Protein AF-A0A397US27-F1 (afdb_monomer_lite)

pLDDT: mean 73.44, std 13.74, range [38.88, 86.81]

Radius of gyration: 17.34 Å; chains: 1; bounding box: 44×28×64 Å

Secondary structure (DSSP, 8-state):
---PPPHHHHHHHHHHHHHHHTT--HHHHHHHHHHHHHH--HHHHHHHHHHHHHHHHH--GGG--HHHHS-S-HHHHHHHHHHHHHHHHHHHHHHTT--TT-SS----

Foldseek 3Di:
DPPQDDLLNLLLLLQVVLCVVVVHDPVRSVVLSVVLVVVQDPVNSVVSVVLSVQVSVVVDPVPPPPVSSPPPCPPSSVVSSVSSVVVVVVVVCVVVVVDVPPPDDDDD

Organism: NCBI:txid44941

Sequence (108 aa):
MPNDLTIEDVIKLVITKICTGMNINENDSEPIIVHISYQLSSEERTHFRNLTAHLNSLGQQDDYSMKNIFLNGCDFNAGLTARIKDYIDEQSRIRNGEDPMTSGSSFP

Structure (mmCIF, N/CA/C/O backbone):
data_AF-A0A397US27-F1
#
_entry.id   AF-A0A397US27-F1
#
loop_
_atom_site.group_PDB
_atom_site.id
_atom_site.type_symbol
_atom_site.label_atom_id
_atom_site.label_alt_id
_atom_site.label_comp_id
_atom_site.label_asym_id
_atom_site.label_entity_id
_atom_site.label_seq_id
_atom_site.pdbx_PDB_ins_code
_atom_site.Cartn_x
_atom_site.Cartn_y
_atom_site.Cartn_z
_atom_site.occupancy
_atom_site.B_iso_or_equiv
_atom_site.auth_seq_id
_atom_site.auth_comp_id
_atom_site.auth_asym_id
_atom_site.auth_atom_id
_atom_site.pdbx_PDB_model_num
ATOM 1 N N . MET A 1 1 ? -1.933 -2.928 27.287 1.00 40.81 1 MET A N 1
ATOM 2 C CA . MET A 1 1 ? -2.573 -1.831 26.535 1.00 40.81 1 MET A CA 1
ATOM 3 C C . MET A 1 1 ? -2.712 -2.325 25.109 1.00 40.81 1 MET A C 1
ATOM 5 O O . MET A 1 1 ? -1.728 -2.892 24.642 1.00 40.81 1 MET A O 1
ATOM 9 N N . PRO A 1 2 ? -3.883 -2.241 24.456 1.00 51.06 2 PRO A N 1
ATOM 10 C CA . PRO A 1 2 ? -3.909 -2.455 23.016 1.00 51.06 2 PRO A CA 1
ATOM 11 C C . PRO A 1 2 ? -3.049 -1.340 22.417 1.00 51.06 2 PRO A C 1
ATOM 13 O O . PRO A 1 2 ? -3.299 -0.167 22.681 1.00 51.06 2 PRO A O 1
ATOM 16 N N . ASN A 1 3 ? -1.950 -1.699 21.756 1.00 61.25 3 ASN A N 1
ATOM 17 C CA . ASN A 1 3 ? -1.155 -0.713 21.038 1.00 61.25 3 ASN A CA 1
ATOM 18 C C . ASN A 1 3 ? -2.026 -0.222 19.884 1.00 61.25 3 ASN A C 1
ATOM 20 O O . ASN A 1 3 ? -2.370 -1.021 19.012 1.00 61.25 3 ASN A O 1
ATOM 24 N N . ASP A 1 4 ? -2.410 1.053 19.919 1.00 75.00 4 ASP A N 1
ATOM 25 C CA . ASP A 1 4 ? -3.077 1.697 18.793 1.00 75.00 4 ASP A CA 1
ATOM 26 C C . ASP A 1 4 ? -2.199 1.518 17.547 1.00 75.00 4 ASP A C 1
ATOM 28 O O . ASP A 1 4 ? -0.999 1.803 17.577 1.00 75.00 4 ASP A O 1
ATOM 32 N N . LEU A 1 5 ? -2.786 1.027 16.456 1.00 79.75 5 LEU A N 1
ATOM 33 C CA . LEU A 1 5 ? -2.115 0.939 15.166 1.00 79.75 5 LEU A CA 1
ATOM 34 C C . LEU A 1 5 ? -1.751 2.342 14.695 1.00 79.75 5 LEU A C 1
ATOM 36 O O . LEU A 1 5 ? -2.570 3.267 14.755 1.00 79.75 5 LEU A O 1
ATOM 40 N N . THR A 1 6 ? -0.539 2.490 14.175 1.00 86.56 6 THR A N 1
ATOM 41 C CA . THR A 1 6 ? -0.137 3.700 13.465 1.00 86.56 6 THR A CA 1
ATOM 42 C C . THR A 1 6 ? -0.563 3.631 11.999 1.00 86.56 6 THR A C 1
ATOM 44 O O . THR A 1 6 ? -0.859 2.568 11.456 1.00 86.56 6 THR A O 1
ATOM 47 N N . ILE A 1 7 ? -0.562 4.781 11.320 1.00 84.06 7 ILE A N 1
ATOM 48 C CA . ILE A 1 7 ? -0.826 4.850 9.873 1.00 84.06 7 ILE A CA 1
ATOM 49 C C . ILE A 1 7 ? 0.168 3.976 9.097 1.00 84.06 7 ILE A C 1
ATOM 51 O O . ILE A 1 7 ? -0.209 3.343 8.116 1.00 84.06 7 ILE A O 1
ATOM 55 N N . GLU A 1 8 ? 1.425 3.931 9.541 1.00 84.88 8 GLU A N 1
ATOM 56 C CA . GLU A 1 8 ? 2.468 3.112 8.921 1.00 84.88 8 GLU A CA 1
ATOM 57 C C . GLU A 1 8 ? 2.164 1.620 9.071 1.00 84.88 8 GLU A C 1
ATOM 59 O O . GLU A 1 8 ? 2.274 0.885 8.091 1.00 84.88 8 GLU A O 1
ATOM 64 N N . ASP A 1 9 ? 1.698 1.185 10.245 1.00 85.38 9 ASP A N 1
ATOM 65 C CA . ASP A 1 9 ? 1.298 -0.209 10.476 1.00 85.38 9 ASP A CA 1
ATOM 66 C C . ASP A 1 9 ? 0.139 -0.616 9.566 1.00 85.38 9 ASP A C 1
ATOM 68 O O . ASP A 1 9 ? 0.137 -1.709 9.001 1.00 85.38 9 ASP A O 1
ATOM 72 N N . VAL A 1 10 ? -0.833 0.280 9.371 1.00 84.00 10 VAL A N 1
ATOM 73 C CA . VAL A 1 10 ? -1.977 0.025 8.489 1.00 84.00 10 VAL A CA 1
ATOM 74 C C . VAL A 1 10 ? -1.547 -0.027 7.027 1.00 84.00 10 VAL A C 1
ATOM 76 O O . VAL A 1 10 ? -1.955 -0.943 6.317 1.00 84.00 10 VAL A O 1
ATOM 79 N N . ILE A 1 11 ? -0.695 0.896 6.570 1.00 84.94 11 ILE A N 1
ATOM 80 C CA . ILE A 1 11 ? -0.152 0.867 5.203 1.00 84.94 11 ILE A CA 1
ATOM 81 C C . ILE A 1 11 ? 0.598 -0.446 4.957 1.00 84.94 11 ILE A C 1
ATOM 83 O O . ILE A 1 11 ? 0.330 -1.123 3.962 1.00 84.94 11 ILE A O 1
ATOM 87 N N . LYS A 1 12 ? 1.483 -0.834 5.885 1.00 85.19 12 LYS A N 1
ATOM 88 C CA . LYS A 1 12 ? 2.199 -2.115 5.849 1.00 85.19 12 LYS A CA 1
ATOM 89 C C . LYS A 1 12 ? 1.225 -3.275 5.728 1.00 85.19 12 LYS A C 1
ATOM 91 O O . LYS A 1 12 ? 1.334 -4.070 4.803 1.00 85.19 12 LYS A O 1
ATOM 96 N N . LEU A 1 13 ? 0.221 -3.322 6.599 1.00 83.81 13 LEU A N 1
ATOM 97 C CA . LEU A 1 13 ? -0.764 -4.395 6.630 1.00 83.81 13 LEU A CA 1
ATOM 98 C C . LEU A 1 13 ? -1.532 -4.514 5.305 1.00 83.81 1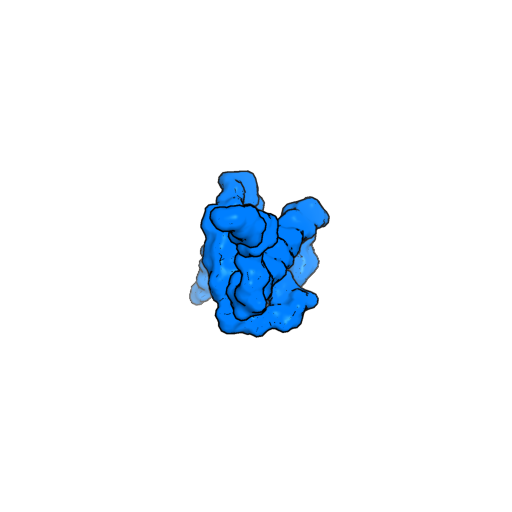3 LEU A C 1
ATOM 100 O O . LEU A 1 13 ? -1.662 -5.622 4.782 1.00 83.81 13 LEU A O 1
ATOM 104 N N . VAL A 1 14 ? -2.003 -3.403 4.727 1.00 82.38 14 VAL A N 1
ATOM 105 C CA . VAL A 1 14 ? -2.714 -3.415 3.436 1.00 82.38 14 VAL A CA 1
ATOM 106 C C . VAL A 1 14 ? -1.813 -3.928 2.314 1.00 82.38 14 VAL A C 1
ATOM 108 O O . VAL A 1 14 ? -2.211 -4.825 1.568 1.00 82.38 14 VAL A O 1
ATOM 111 N N . ILE A 1 15 ? -0.590 -3.407 2.210 1.00 84.00 15 ILE A N 1
ATOM 112 C CA . ILE A 1 15 ? 0.348 -3.797 1.152 1.00 84.00 15 ILE A CA 1
ATOM 113 C C . ILE A 1 15 ? 0.750 -5.265 1.305 1.00 84.00 15 ILE A C 1
ATOM 115 O O . ILE A 1 15 ? 0.677 -6.010 0.332 1.00 84.00 15 ILE A O 1
ATOM 119 N N . THR A 1 16 ? 1.082 -5.726 2.514 1.00 83.19 16 THR A N 1
ATOM 120 C CA . THR A 1 16 ? 1.410 -7.135 2.776 1.00 83.19 16 THR A CA 1
ATOM 121 C C . THR A 1 16 ? 0.263 -8.059 2.375 1.00 83.19 16 THR A C 1
ATOM 123 O O . THR A 1 16 ? 0.507 -9.115 1.792 1.00 83.19 16 THR A O 1
ATOM 126 N N . LYS A 1 17 ? -0.997 -7.679 2.626 1.00 79.88 17 LYS A N 1
ATOM 127 C CA . LYS A 1 17 ? -2.162 -8.474 2.206 1.00 79.88 17 LYS A CA 1
ATOM 128 C C . LYS A 1 17 ? -2.298 -8.551 0.685 1.00 79.88 17 LYS A C 1
ATOM 130 O O . LYS A 1 17 ? -2.540 -9.643 0.170 1.00 79.88 17 LYS A O 1
ATOM 135 N N . ILE A 1 18 ? -2.095 -7.441 -0.026 1.00 82.50 18 ILE A N 1
ATOM 136 C CA . ILE A 1 18 ? -2.080 -7.423 -1.498 1.00 82.50 18 ILE A CA 1
ATOM 137 C C . ILE A 1 18 ? -0.942 -8.309 -2.023 1.00 82.50 18 ILE A C 1
ATOM 139 O O . ILE A 1 18 ? -1.180 -9.189 -2.849 1.00 82.50 18 ILE A O 1
ATOM 143 N N . CYS A 1 19 ? 0.267 -8.152 -1.480 1.00 82.12 19 CYS A N 1
ATOM 144 C CA . CYS A 1 19 ? 1.444 -8.940 -1.841 1.00 82.12 19 CYS A CA 1
ATOM 145 C C . CYS A 1 19 ? 1.253 -10.442 -1.582 1.00 82.12 19 CYS A C 1
ATOM 147 O O . CYS A 1 19 ? 1.602 -11.262 -2.430 1.00 82.12 19 CYS A O 1
ATOM 149 N N . THR A 1 20 ? 0.633 -10.807 -0.456 1.00 81.19 20 THR A N 1
ATOM 150 C CA . THR A 1 20 ? 0.275 -12.201 -0.142 1.00 81.19 20 THR A CA 1
ATOM 151 C C . THR A 1 20 ? -0.694 -12.755 -1.187 1.00 81.19 20 THR A C 1
ATOM 153 O O . THR A 1 20 ? -0.509 -13.869 -1.666 1.00 81.19 20 THR A O 1
ATOM 156 N N . GLY A 1 21 ? -1.695 -11.967 -1.601 1.00 79.00 21 GLY A N 1
ATOM 157 C CA . GLY A 1 21 ? -2.605 -12.337 -2.692 1.00 79.00 21 GLY A CA 1
ATOM 158 C C . GLY A 1 21 ? -1.912 -12.506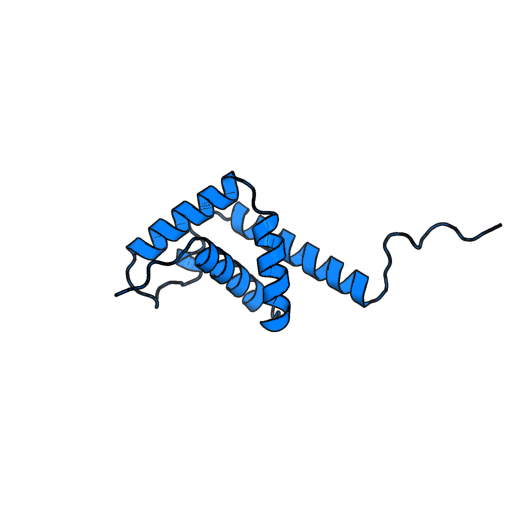 -4.051 1.00 79.00 21 GLY A C 1
ATOM 159 O O . GLY A 1 21 ? -2.421 -13.218 -4.912 1.00 79.00 21 GLY A O 1
ATOM 160 N N . MET A 1 22 ? -0.740 -11.893 -4.229 1.00 80.38 22 MET A N 1
ATOM 161 C CA . MET A 1 22 ? 0.104 -11.985 -5.424 1.00 80.38 22 MET A CA 1
ATOM 162 C C . MET A 1 22 ? 1.219 -13.045 -5.317 1.00 80.38 22 MET A C 1
ATOM 164 O O . MET A 1 22 ? 2.009 -13.169 -6.249 1.00 80.38 22 MET A O 1
ATOM 168 N N . ASN A 1 23 ? 1.289 -13.824 -4.227 1.00 81.44 23 ASN A N 1
ATOM 169 C CA . ASN A 1 23 ? 2.374 -14.779 -3.935 1.00 81.44 23 ASN A CA 1
ATOM 170 C C . ASN A 1 23 ? 3.780 -14.147 -3.890 1.00 81.44 23 ASN A C 1
ATOM 172 O O . ASN A 1 23 ? 4.768 -14.774 -4.272 1.00 81.44 23 ASN A O 1
ATOM 176 N N . ILE A 1 24 ? 3.880 -12.903 -3.426 1.00 80.06 24 ILE A N 1
ATOM 177 C CA . ILE A 1 24 ? 5.159 -12.210 -3.243 1.00 80.06 24 ILE A CA 1
ATOM 178 C C . ILE A 1 24 ? 5.716 -12.562 -1.865 1.00 80.06 24 ILE A C 1
ATOM 180 O O . ILE A 1 24 ? 4.995 -12.513 -0.867 1.00 80.06 24 ILE A O 1
ATOM 184 N N . ASN A 1 25 ? 7.006 -12.893 -1.805 1.00 77.88 25 ASN A N 1
ATOM 185 C CA . ASN A 1 25 ? 7.680 -13.190 -0.546 1.00 77.88 25 ASN A CA 1
ATOM 186 C C . ASN A 1 25 ? 7.778 -11.950 0.351 1.00 77.88 25 ASN A C 1
ATOM 188 O O . ASN A 1 25 ? 7.932 -10.824 -0.118 1.00 77.88 25 ASN A O 1
ATOM 192 N N . GLU A 1 26 ? 7.791 -12.170 1.664 1.00 67.50 26 GLU A N 1
ATOM 193 C CA . GLU A 1 26 ? 7.885 -11.102 2.666 1.00 67.50 26 GLU A CA 1
ATOM 194 C C . GLU A 1 26 ? 9.149 -10.235 2.491 1.00 67.50 26 GLU A C 1
ATOM 196 O O . GLU A 1 26 ? 9.077 -9.010 2.582 1.00 67.50 26 GLU A O 1
ATOM 201 N N . ASN A 1 27 ? 10.274 -10.844 2.098 1.00 69.12 27 ASN A N 1
ATOM 202 C CA . ASN A 1 27 ? 11.534 -10.142 1.819 1.00 69.12 27 ASN A CA 1
ATOM 203 C C . ASN A 1 27 ? 11.448 -9.165 0.633 1.00 69.12 27 ASN A C 1
ATOM 205 O O . ASN A 1 27 ? 12.130 -8.143 0.632 1.00 69.12 27 ASN A O 1
ATOM 209 N N . ASP A 1 28 ? 10.616 -9.469 -0.365 1.00 74.88 28 ASP A N 1
ATOM 210 C CA . ASP A 1 28 ? 10.366 -8.581 -1.504 1.00 74.88 28 ASP A CA 1
ATOM 211 C C . ASP A 1 28 ? 9.245 -7.573 -1.188 1.00 74.88 28 ASP A C 1
ATOM 213 O O . ASP A 1 28 ? 9.104 -6.564 -1.873 1.00 74.88 28 ASP A O 1
ATOM 217 N N . SER A 1 29 ? 8.463 -7.805 -0.127 1.00 77.38 29 SER A N 1
ATOM 218 C CA . SER A 1 29 ? 7.367 -6.922 0.276 1.00 77.38 29 SER A CA 1
ATOM 219 C C . SER A 1 29 ? 7.833 -5.660 1.009 1.00 77.38 29 SER A C 1
ATOM 221 O O . SER A 1 29 ? 7.237 -4.605 0.809 1.00 77.38 29 SER A O 1
ATOM 223 N N . GLU A 1 30 ? 8.924 -5.712 1.780 1.00 82.81 30 GLU A N 1
ATOM 224 C CA . GLU A 1 30 ? 9.474 -4.540 2.484 1.00 82.81 30 GLU A CA 1
ATOM 225 C C . GLU A 1 30 ? 9.861 -3.383 1.532 1.00 82.81 30 GLU A C 1
ATOM 227 O O . GLU A 1 30 ? 9.409 -2.255 1.752 1.00 82.81 30 GLU A O 1
ATOM 232 N N . PRO A 1 31 ? 10.623 -3.595 0.435 1.00 84.00 31 PRO A N 1
ATOM 233 C CA . PRO A 1 31 ? 10.918 -2.512 -0.506 1.00 84.00 31 PRO A CA 1
ATOM 234 C C . PRO A 1 31 ? 9.662 -1.985 -1.218 1.00 84.00 31 PRO A C 1
ATOM 236 O O . PRO A 1 31 ? 9.567 -0.779 -1.460 1.00 84.00 31 PRO A O 1
ATOM 239 N N . ILE A 1 32 ? 8.670 -2.845 -1.488 1.00 84.75 32 ILE A N 1
ATOM 240 C CA . ILE A 1 32 ? 7.372 -2.439 -2.054 1.00 84.75 32 ILE A CA 1
ATOM 241 C C . ILE A 1 32 ? 6.638 -1.516 -1.078 1.00 84.75 32 ILE A C 1
ATOM 243 O O . ILE A 1 32 ? 6.176 -0.444 -1.466 1.00 84.75 32 ILE A O 1
ATOM 247 N N . ILE A 1 33 ? 6.563 -1.904 0.198 1.00 84.50 33 ILE A N 1
ATOM 248 C CA . ILE A 1 33 ? 5.943 -1.121 1.269 1.00 84.50 33 ILE A CA 1
ATOM 249 C C . ILE A 1 33 ? 6.552 0.273 1.325 1.00 84.50 33 ILE A C 1
ATOM 251 O O . ILE A 1 33 ? 5.820 1.265 1.315 1.00 84.50 33 ILE A O 1
ATOM 255 N N . VAL A 1 34 ? 7.883 0.355 1.370 1.00 86.44 34 VAL A N 1
ATOM 256 C CA . VAL A 1 34 ? 8.598 1.631 1.444 1.00 86.44 34 VAL A CA 1
ATOM 257 C C . VAL A 1 34 ? 8.286 2.477 0.211 1.00 86.44 34 VAL A C 1
ATOM 259 O O . VAL A 1 34 ? 7.860 3.624 0.348 1.00 86.44 34 VAL A O 1
ATOM 262 N N . HIS A 1 35 ? 8.430 1.910 -0.989 1.00 86.25 35 HIS A N 1
ATOM 263 C CA . HIS A 1 35 ? 8.207 2.625 -2.244 1.00 86.25 35 HIS A CA 1
ATOM 264 C C . HIS A 1 35 ? 6.785 3.190 -2.350 1.00 86.25 35 HIS A C 1
ATOM 266 O O . HIS A 1 35 ? 6.599 4.384 -2.594 1.00 86.25 35 HIS A O 1
ATOM 272 N N . ILE A 1 36 ? 5.779 2.351 -2.108 1.00 84.56 36 ILE A N 1
ATOM 273 C CA . ILE A 1 36 ? 4.374 2.746 -2.191 1.00 84.56 36 ILE A CA 1
ATOM 274 C C . ILE A 1 36 ? 4.040 3.786 -1.121 1.00 84.56 36 ILE A C 1
ATOM 276 O O . ILE A 1 36 ? 3.396 4.779 -1.448 1.00 84.56 36 ILE A O 1
ATOM 280 N N . SER A 1 37 ? 4.541 3.636 0.112 1.00 84.56 37 SER A N 1
ATOM 281 C CA . SER A 1 37 ? 4.341 4.610 1.202 1.00 84.56 37 SER A CA 1
ATOM 282 C C . SER A 1 37 ? 4.837 6.017 0.841 1.00 84.56 37 SER A C 1
ATOM 284 O O . SER A 1 37 ? 4.210 7.021 1.201 1.00 84.56 37 SER A O 1
ATOM 286 N N . TYR A 1 38 ? 5.947 6.105 0.101 1.00 85.44 38 TYR A N 1
ATOM 287 C CA . TYR A 1 38 ? 6.467 7.374 -0.411 1.00 85.44 38 TYR A CA 1
ATOM 288 C C . TYR A 1 38 ? 5.617 7.961 -1.540 1.00 85.44 38 TYR A C 1
ATOM 290 O O . TYR A 1 38 ? 5.498 9.181 -1.621 1.00 85.44 38 TYR A O 1
ATOM 298 N N . GLN A 1 39 ? 5.007 7.121 -2.376 1.00 85.38 39 GLN A N 1
ATOM 299 C CA . GLN A 1 39 ? 4.160 7.563 -3.486 1.00 85.38 39 GLN A CA 1
ATOM 300 C C . GLN A 1 39 ? 2.718 7.905 -3.092 1.00 85.38 39 GLN A C 1
ATOM 302 O O . GLN A 1 39 ? 1.973 8.418 -3.926 1.00 85.38 39 GLN A O 1
ATOM 307 N N . LEU A 1 40 ? 2.309 7.641 -1.847 1.00 83.88 40 LEU A N 1
ATOM 308 C CA . LEU A 1 40 ? 0.958 7.965 -1.392 1.00 83.88 40 LEU A CA 1
ATOM 309 C C . LEU A 1 40 ? 0.689 9.470 -1.461 1.00 83.88 40 LEU A C 1
ATOM 311 O O . LEU A 1 40 ? 1.363 10.267 -0.795 1.00 83.88 40 LEU A O 1
ATOM 315 N N . SER A 1 41 ? -0.360 9.840 -2.190 1.00 84.75 41 SER A N 1
ATOM 316 C CA . SER A 1 41 ? -0.865 11.208 -2.250 1.00 84.75 41 SER A CA 1
ATOM 317 C C . SER A 1 41 ? -1.458 11.646 -0.903 1.00 84.75 41 SER A C 1
ATOM 319 O O . SER A 1 41 ? -1.764 10.835 -0.024 1.00 84.75 41 SER A O 1
ATOM 321 N N . SER A 1 42 ? -1.666 12.952 -0.723 1.00 83.69 42 SER A N 1
ATOM 322 C CA . SER A 1 42 ? -2.306 13.493 0.485 1.00 83.69 42 SER A CA 1
ATOM 323 C C . SER A 1 42 ? -3.722 12.942 0.716 1.00 83.69 42 SER A C 1
ATOM 325 O O . SER A 1 42 ? -4.129 12.754 1.866 1.00 83.69 42 SER A O 1
ATOM 327 N N . GLU A 1 43 ? -4.463 12.648 -0.354 1.00 82.62 43 GLU A N 1
ATOM 328 C CA . GLU A 1 43 ? -5.804 12.053 -0.275 1.00 82.62 43 GLU A CA 1
ATOM 329 C C . GLU A 1 43 ? -5.727 10.589 0.166 1.00 82.62 43 GLU A C 1
ATOM 331 O O . GLU A 1 43 ? -6.444 10.170 1.073 1.00 82.62 43 GLU A O 1
ATOM 336 N N . GLU A 1 44 ? -4.781 9.832 -0.388 1.00 83.06 44 GLU A N 1
ATOM 337 C CA . GLU A 1 44 ? -4.542 8.431 -0.029 1.00 83.06 44 GLU A CA 1
ATOM 338 C C . GLU A 1 44 ? -4.064 8.314 1.428 1.00 83.06 44 GLU A C 1
ATOM 340 O O . GLU A 1 44 ? -4.556 7.484 2.192 1.00 83.06 44 GLU A O 1
ATOM 345 N N . ARG A 1 45 ? -3.185 9.220 1.875 1.00 84.06 45 ARG A N 1
ATOM 346 C CA . ARG A 1 45 ? -2.769 9.325 3.286 1.00 84.06 45 ARG A CA 1
ATOM 347 C C . ARG A 1 45 ? -3.940 9.651 4.212 1.00 84.06 45 ARG A C 1
ATOM 349 O O . ARG A 1 45 ? -3.993 9.147 5.333 1.00 84.06 45 ARG A O 1
ATOM 356 N N . THR A 1 46 ? -4.883 10.476 3.760 1.00 85.00 46 THR A N 1
ATOM 357 C CA . THR A 1 46 ? -6.123 10.761 4.501 1.00 85.00 46 THR A CA 1
ATOM 358 C C . THR A 1 46 ? -7.013 9.524 4.591 1.00 85.00 46 THR A C 1
ATOM 360 O O . THR A 1 46 ? -7.547 9.232 5.660 1.00 85.00 46 THR A O 1
ATOM 363 N N . HIS A 1 47 ? -7.116 8.750 3.509 1.00 84.06 47 HIS A N 1
ATOM 364 C CA . HIS A 1 47 ? -7.835 7.480 3.513 1.00 84.06 47 HIS A CA 1
ATOM 365 C C . HIS A 1 47 ? -7.231 6.497 4.526 1.00 84.06 47 HIS A C 1
ATOM 367 O O . HIS A 1 47 ? -7.953 5.978 5.377 1.00 84.06 47 HIS A O 1
ATOM 373 N N . PHE A 1 48 ? -5.904 6.328 4.531 1.00 84.06 48 PHE A N 1
ATOM 374 C CA . PHE A 1 48 ? -5.222 5.486 5.519 1.00 84.06 48 PHE A CA 1
ATOM 375 C C . PHE A 1 48 ? -5.383 5.991 6.954 1.00 84.06 48 PHE A C 1
ATOM 377 O O . PHE A 1 48 ? -5.535 5.177 7.861 1.00 84.06 48 PHE A O 1
ATOM 384 N N . ARG A 1 49 ? -5.413 7.309 7.191 1.00 84.69 49 ARG A N 1
ATOM 385 C CA . ARG A 1 49 ? -5.729 7.877 8.516 1.00 84.69 49 ARG A CA 1
ATOM 386 C C . ARG A 1 49 ? -7.118 7.480 8.997 1.00 84.69 49 ARG A C 1
ATOM 388 O O . ARG A 1 49 ? -7.261 7.038 10.134 1.00 84.69 49 ARG A O 1
ATOM 395 N N . ASN A 1 50 ? -8.118 7.608 8.131 1.00 84.31 50 ASN A N 1
ATOM 396 C CA . ASN A 1 50 ? -9.493 7.234 8.451 1.00 84.31 50 ASN A CA 1
ATOM 397 C C . ASN A 1 50 ? -9.611 5.726 8.694 1.00 84.31 50 ASN A C 1
ATOM 399 O O . ASN A 1 50 ? -10.258 5.310 9.654 1.00 84.31 50 ASN A O 1
ATOM 403 N N . LEU A 1 51 ? -8.930 4.917 7.878 1.00 81.62 51 LEU A N 1
ATOM 404 C CA . LEU A 1 51 ? -8.855 3.472 8.063 1.00 81.62 51 LEU A CA 1
ATOM 405 C C . LEU A 1 51 ? -8.178 3.114 9.392 1.00 81.62 51 LEU A C 1
ATOM 407 O O . LEU A 1 51 ? -8.694 2.287 10.128 1.00 81.62 51 LEU A O 1
ATOM 411 N N . THR A 1 52 ? -7.080 3.781 9.746 1.00 84.56 52 THR A N 1
ATOM 412 C CA . THR A 1 52 ? -6.374 3.574 11.021 1.00 84.56 52 THR A CA 1
ATOM 413 C C . THR A 1 52 ? -7.276 3.868 12.213 1.00 84.56 52 THR A C 1
ATOM 415 O O . THR A 1 52 ? -7.380 3.054 13.126 1.00 84.56 52 THR A O 1
ATOM 418 N N . ALA A 1 53 ? -7.989 4.997 12.186 1.00 82.88 53 ALA A N 1
ATOM 419 C CA . ALA A 1 53 ? -8.946 5.344 13.231 1.00 82.88 53 ALA A CA 1
ATOM 420 C C . ALA A 1 53 ? -10.088 4.317 13.328 1.00 82.88 53 ALA A C 1
ATOM 422 O O . ALA A 1 53 ? -10.480 3.934 14.429 1.00 82.88 53 ALA A O 1
ATOM 423 N N . HIS A 1 54 ? -10.587 3.835 12.186 1.00 78.94 54 HIS A N 1
ATOM 424 C CA . HIS A 1 54 ? -11.607 2.792 12.148 1.00 78.94 54 HIS A CA 1
ATOM 425 C C . HIS A 1 54 ? -11.097 1.476 12.748 1.00 78.94 54 HIS A C 1
ATOM 427 O O . HIS A 1 54 ? -11.736 0.927 13.640 1.00 78.94 54 HIS A O 1
ATOM 433 N N . LEU A 1 55 ? -9.921 1.008 12.331 1.00 78.31 55 LEU A N 1
ATOM 434 C CA . LEU A 1 55 ? -9.315 -0.225 12.828 1.00 78.31 55 LEU A CA 1
ATOM 435 C C . LEU A 1 55 ? -9.020 -0.163 14.334 1.00 78.31 55 LEU A C 1
ATOM 437 O O . LEU A 1 55 ? -9.345 -1.105 15.053 1.00 78.31 55 LEU A O 1
ATOM 441 N N . ASN A 1 56 ? -8.509 0.966 14.833 1.00 79.12 56 ASN A N 1
ATOM 442 C CA . ASN A 1 56 ? -8.303 1.170 16.271 1.00 79.12 56 ASN A CA 1
ATOM 443 C C . ASN A 1 56 ? -9.623 1.178 17.054 1.00 79.12 56 ASN A C 1
ATOM 445 O O . ASN A 1 56 ? -9.673 0.697 18.183 1.00 79.12 56 ASN A O 1
ATOM 449 N N . SER A 1 57 ? -10.716 1.657 16.449 1.00 78.06 57 SER A N 1
ATOM 450 C CA . SER A 1 57 ? -12.041 1.629 17.082 1.00 78.06 57 SER A CA 1
ATOM 451 C C . SER A 1 57 ? -12.650 0.223 17.198 1.00 78.06 57 SER A C 1
ATOM 453 O O . SER A 1 57 ? -13.502 0.011 18.058 1.00 78.06 57 SER A O 1
ATOM 455 N N . LEU A 1 58 ? -12.209 -0.742 16.376 1.00 72.75 58 LEU A N 1
ATOM 456 C CA . LEU A 1 58 ? -12.716 -2.122 16.394 1.00 72.75 58 LEU A CA 1
ATOM 457 C C . LEU A 1 58 ? -12.164 -2.953 17.566 1.00 72.75 58 LEU A C 1
ATOM 459 O O . LEU A 1 58 ? -12.774 -3.949 17.945 1.00 72.75 58 LEU A O 1
ATOM 463 N N . GLY A 1 59 ? -11.041 -2.552 18.172 1.00 59.91 59 GLY A N 1
ATOM 464 C CA . GLY A 1 59 ? -10.546 -3.100 19.442 1.00 59.91 59 GLY A CA 1
ATOM 465 C C . GLY A 1 59 ? -10.118 -4.580 19.457 1.00 59.91 59 GLY A C 1
ATOM 466 O O . GLY A 1 59 ? -9.638 -5.040 20.494 1.00 59.91 59 GLY A O 1
ATOM 467 N N . GLN A 1 60 ? -10.249 -5.331 18.357 1.00 57.41 60 GLN A N 1
ATOM 468 C CA . GLN A 1 60 ? -9.839 -6.739 18.249 1.00 57.41 60 GLN A CA 1
ATOM 469 C C . GLN A 1 60 ? -8.927 -6.977 17.037 1.00 57.41 60 GLN A C 1
ATOM 471 O O . GLN A 1 60 ? -9.290 -6.689 15.900 1.00 57.41 60 GLN A O 1
ATOM 476 N N . GLN A 1 61 ? -7.741 -7.542 17.299 1.00 54.69 61 GLN A N 1
ATOM 477 C CA . GLN A 1 61 ? -6.707 -7.832 16.295 1.00 54.69 61 GLN A CA 1
ATOM 478 C C . GLN A 1 61 ? -7.081 -8.952 15.304 1.00 54.69 61 GLN A C 1
ATOM 480 O O . GLN A 1 61 ? -6.468 -9.050 14.243 1.00 54.69 61 GLN A O 1
ATOM 485 N N . ASP A 1 62 ? -8.076 -9.785 15.618 1.00 51.75 62 ASP A N 1
ATOM 486 C CA . ASP A 1 62 ? -8.498 -10.902 14.759 1.00 51.75 62 ASP A CA 1
ATOM 487 C C . ASP A 1 62 ? -9.390 -10.472 13.577 1.00 51.75 62 ASP A C 1
ATOM 489 O O . ASP A 1 62 ? -9.575 -11.239 12.632 1.00 51.75 62 ASP A O 1
ATOM 493 N N . ASP A 1 63 ? -9.898 -9.233 13.575 1.00 52.72 63 ASP A N 1
ATOM 494 C CA . ASP A 1 63 ? -10.864 -8.744 12.581 1.00 52.72 63 ASP A CA 1
ATOM 495 C C . ASP A 1 63 ? -10.244 -7.833 11.500 1.00 52.72 63 ASP A C 1
ATOM 497 O O . ASP A 1 63 ? -10.956 -7.172 10.741 1.00 52.72 63 ASP A O 1
ATOM 501 N N . TYR A 1 64 ? -8.914 -7.839 11.328 1.00 61.47 64 TYR A N 1
ATOM 502 C CA . TYR A 1 64 ? -8.232 -7.247 10.155 1.00 61.47 64 TYR A CA 1
ATOM 503 C C . TYR A 1 64 ? -8.436 -8.087 8.881 1.00 61.47 64 TYR A C 1
ATOM 505 O O . TYR A 1 64 ? -7.523 -8.308 8.077 1.00 61.47 64 TYR A O 1
ATOM 513 N N . SER A 1 65 ? -9.641 -8.622 8.705 1.00 60.94 65 SER A N 1
ATOM 514 C CA . SER A 1 65 ? -10.030 -9.335 7.504 1.00 60.94 65 SER A CA 1
ATOM 515 C C . SER A 1 65 ? -10.044 -8.365 6.317 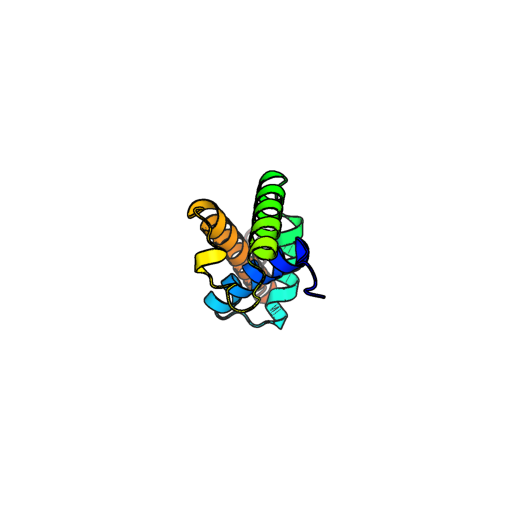1.00 60.94 65 SER A C 1
ATOM 517 O O . SER A 1 65 ? -10.342 -7.177 6.457 1.00 60.94 65 SER A O 1
ATOM 519 N N . MET A 1 66 ? -9.752 -8.874 5.115 1.00 58.69 66 MET A N 1
ATOM 520 C CA . MET A 1 66 ? -9.802 -8.081 3.875 1.00 58.69 66 MET A CA 1
ATOM 521 C C . MET A 1 66 ? -11.148 -7.353 3.719 1.00 58.69 66 MET A C 1
ATOM 523 O O . MET A 1 66 ? -11.200 -6.272 3.158 1.00 58.69 66 MET A O 1
ATOM 527 N N . LYS A 1 67 ? -12.248 -7.880 4.268 1.00 59.28 67 LYS A N 1
ATOM 528 C CA . LYS A 1 67 ? -13.549 -7.198 4.225 1.00 59.28 67 LYS A CA 1
ATOM 529 C C . LYS A 1 67 ? -13.582 -5.879 5.007 1.00 59.28 67 LYS A C 1
ATOM 531 O O . LYS A 1 67 ? -14.230 -4.949 4.547 1.00 59.28 67 LYS A O 1
ATOM 536 N N . ASN A 1 68 ? -12.876 -5.789 6.134 1.00 59.88 68 ASN A N 1
ATOM 537 C CA . ASN A 1 68 ? -12.842 -4.583 6.970 1.00 59.88 68 ASN A CA 1
ATOM 538 C C . ASN A 1 68 ? -11.792 -3.572 6.482 1.00 59.88 68 ASN A C 1
ATOM 540 O O . ASN A 1 68 ? -11.960 -2.367 6.646 1.00 59.88 68 ASN A O 1
ATOM 544 N N . ILE A 1 69 ? -10.728 -4.054 5.831 1.00 62.50 69 ILE A N 1
ATOM 545 C CA . ILE A 1 69 ? -9.690 -3.213 5.213 1.00 62.50 69 ILE A CA 1
ATOM 546 C C . ILE A 1 69 ? -10.190 -2.591 3.903 1.00 62.50 69 ILE A C 1
ATOM 548 O O . ILE A 1 69 ? -9.888 -1.440 3.597 1.00 62.50 69 ILE A O 1
ATOM 552 N N . PHE A 1 70 ? -10.999 -3.327 3.138 1.00 65.06 70 PHE A N 1
ATOM 553 C CA . PHE A 1 70 ? -11.582 -2.873 1.879 1.00 65.06 70 PHE A CA 1
ATOM 554 C C . PHE A 1 70 ? -12.927 -2.176 2.145 1.00 65.06 70 PHE A C 1
ATOM 556 O O . PHE A 1 70 ? -13.963 -2.538 1.590 1.00 65.06 70 PHE A O 1
ATOM 563 N N . LEU A 1 71 ? -12.920 -1.166 3.018 1.00 54.44 71 LEU A N 1
ATOM 564 C CA . LEU A 1 71 ? -14.064 -0.286 3.256 1.00 54.44 71 LEU A CA 1
ATOM 565 C C . LEU A 1 71 ? -14.412 0.475 1.964 1.00 54.44 71 LEU A C 1
ATOM 567 O O . LEU A 1 71 ? -13.783 1.476 1.641 1.00 54.44 71 LEU A O 1
ATOM 571 N N . ASN A 1 72 ? -15.413 -0.011 1.219 1.00 48.97 72 ASN A N 1
ATOM 572 C CA . ASN A 1 72 ? -16.138 0.703 0.153 1.00 48.97 72 ASN A CA 1
ATOM 573 C C . ASN A 1 72 ? -15.284 1.546 -0.819 1.00 48.97 72 ASN A C 1
ATOM 575 O O . ASN A 1 72 ? -15.660 2.652 -1.198 1.00 48.97 72 ASN A O 1
ATOM 579 N N . GLY A 1 73 ? -14.150 1.011 -1.265 1.00 49.69 73 GLY A N 1
ATOM 580 C CA . GLY A 1 73 ? -13.283 1.660 -2.246 1.00 49.69 73 GLY A CA 1
ATOM 581 C C . GLY A 1 73 ? -12.747 0.641 -3.234 1.00 49.69 73 GLY A C 1
ATOM 582 O O . GLY A 1 73 ? -11.597 0.216 -3.125 1.00 49.69 73 GLY A O 1
ATOM 583 N N . CYS A 1 74 ? -13.590 0.218 -4.179 1.00 55.16 74 CYS A N 1
ATOM 584 C CA . CYS A 1 74 ? -13.175 -0.678 -5.260 1.00 55.16 74 CYS A CA 1
ATOM 585 C C . CYS A 1 74 ? -12.048 -0.039 -6.098 1.00 55.16 74 CYS A C 1
ATOM 587 O O . CYS A 1 74 ? -11.127 -0.737 -6.514 1.00 55.16 74 CYS A O 1
ATOM 589 N N . ASP A 1 75 ? -12.066 1.292 -6.244 1.00 66.94 75 ASP A N 1
ATOM 590 C CA . ASP A 1 75 ? -11.088 2.043 -7.041 1.00 66.94 75 ASP A CA 1
ATOM 591 C C . ASP A 1 75 ? -9.740 2.235 -6.338 1.00 66.94 75 ASP A C 1
ATOM 593 O O . ASP A 1 75 ? -8.691 2.089 -6.963 1.00 66.94 75 ASP A O 1
ATOM 597 N N . PHE A 1 76 ? -9.739 2.511 -5.029 1.00 72.44 76 PHE A N 1
ATOM 598 C CA . PHE A 1 76 ? -8.495 2.750 -4.289 1.00 72.44 76 PHE A CA 1
ATOM 599 C C . PHE A 1 76 ? -7.628 1.487 -4.221 1.00 72.44 76 PHE A C 1
ATOM 601 O O . PHE A 1 76 ? -6.442 1.520 -4.547 1.00 72.44 76 PHE A O 1
ATOM 608 N N . ASN A 1 77 ? -8.232 0.349 -3.871 1.00 74.06 77 ASN A N 1
ATOM 609 C CA . ASN A 1 77 ? -7.501 -0.913 -3.781 1.00 74.06 77 ASN A CA 1
ATOM 610 C C . ASN A 1 77 ? -7.046 -1.419 -5.155 1.00 74.06 77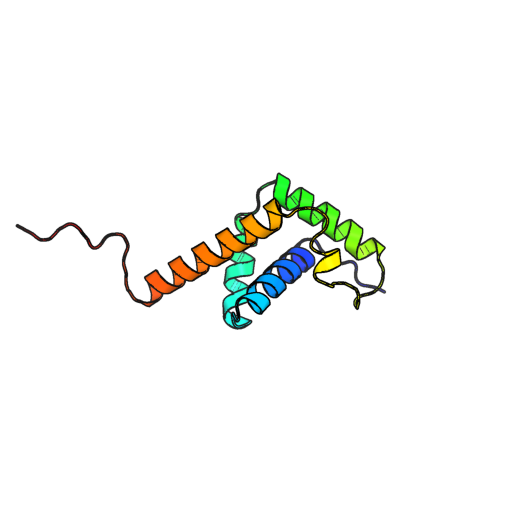 ASN A C 1
ATOM 612 O O . ASN A 1 77 ? -5.945 -1.958 -5.267 1.00 74.06 77 ASN A O 1
ATOM 616 N N . ALA A 1 78 ? -7.853 -1.222 -6.203 1.00 78.00 78 ALA A N 1
ATOM 617 C CA . ALA A 1 78 ? -7.452 -1.541 -7.570 1.00 78.00 78 ALA A CA 1
ATOM 618 C C . ALA A 1 78 ? -6.258 -0.684 -8.020 1.00 78.00 78 ALA A C 1
ATOM 620 O O . ALA A 1 78 ? -5.289 -1.224 -8.551 1.00 78.00 78 ALA A O 1
ATOM 621 N N . GLY A 1 79 ? -6.284 0.624 -7.739 1.00 80.19 79 GLY A N 1
ATOM 622 C CA . GLY A 1 79 ? -5.177 1.536 -8.032 1.00 80.19 79 GLY A CA 1
ATOM 623 C C . GLY A 1 79 ? -3.896 1.181 -7.274 1.00 80.19 79 GLY A C 1
ATOM 624 O O . GLY A 1 79 ? -2.819 1.140 -7.867 1.00 80.19 79 GLY A O 1
ATOM 625 N N . LEU A 1 80 ? -4.006 0.850 -5.985 1.00 82.62 80 LEU A N 1
ATOM 626 C CA . LEU A 1 80 ? -2.864 0.431 -5.171 1.00 82.62 80 LEU A CA 1
ATOM 627 C C . LEU A 1 80 ? -2.269 -0.895 -5.669 1.00 82.62 80 LEU A C 1
ATOM 629 O O . LEU A 1 80 ? -1.053 -1.024 -5.791 1.00 82.62 80 LEU A O 1
ATOM 633 N N . THR A 1 81 ? -3.129 -1.853 -6.025 1.00 84.69 81 THR A N 1
ATOM 634 C CA . THR A 1 81 ? -2.724 -3.144 -6.601 1.00 84.69 81 THR A CA 1
ATOM 635 C C . THR A 1 81 ? -2.010 -2.959 -7.940 1.00 84.69 81 THR A C 1
ATOM 637 O O . THR A 1 81 ? -0.991 -3.605 -8.177 1.00 84.69 81 THR A O 1
ATOM 640 N N . ALA A 1 82 ? -2.503 -2.062 -8.800 1.00 85.44 82 ALA A N 1
ATOM 641 C CA . ALA A 1 82 ? -1.860 -1.741 -10.071 1.00 85.44 82 ALA A CA 1
ATOM 642 C C . ALA A 1 82 ? -0.458 -1.146 -9.864 1.00 85.44 82 ALA A C 1
ATOM 644 O O . ALA A 1 82 ? 0.490 -1.644 -10.455 1.00 85.44 82 ALA A O 1
ATOM 645 N N . ARG A 1 83 ? -0.292 -0.177 -8.949 1.00 85.56 83 ARG A N 1
ATOM 646 C CA . ARG A 1 83 ? 1.032 0.408 -8.648 1.00 85.56 83 ARG A CA 1
ATOM 647 C C . ARG A 1 83 ? 2.021 -0.610 -8.082 1.00 85.56 83 ARG A C 1
ATOM 649 O O . ARG A 1 83 ? 3.197 -0.581 -8.430 1.00 85.56 83 ARG A O 1
ATOM 656 N N . ILE A 1 84 ? 1.555 -1.509 -7.211 1.00 86.81 84 ILE A N 1
ATOM 657 C CA . ILE A 1 84 ? 2.382 -2.609 -6.694 1.00 86.81 84 ILE A CA 1
ATOM 658 C C . ILE A 1 84 ? 2.840 -3.502 -7.851 1.00 86.81 84 ILE A C 1
ATOM 660 O O . ILE A 1 84 ? 4.022 -3.826 -7.938 1.00 86.81 84 ILE A O 1
ATOM 664 N N . LYS A 1 85 ? 1.926 -3.853 -8.763 1.00 84.88 85 LYS A N 1
ATOM 665 C CA . LYS A 1 85 ? 2.239 -4.662 -9.941 1.00 84.88 85 LYS A CA 1
ATOM 666 C C . LYS A 1 85 ? 3.248 -3.978 -10.864 1.00 84.88 85 LYS A C 1
ATOM 668 O O . LYS A 1 85 ? 4.243 -4.604 -11.206 1.00 84.88 85 LYS A O 1
ATOM 673 N N . ASP A 1 86 ? 3.041 -2.703 -11.178 1.00 86.69 86 ASP A N 1
ATOM 674 C CA . ASP A 1 86 ? 3.959 -1.918 -12.010 1.00 86.69 86 ASP A CA 1
ATOM 675 C C . ASP A 1 86 ? 5.365 -1.869 -11.396 1.00 86.69 86 ASP A C 1
ATOM 677 O O . ASP A 1 86 ? 6.359 -2.032 -12.100 1.00 86.69 86 ASP A O 1
ATOM 681 N N . TYR A 1 87 ? 5.464 -1.706 -10.072 1.00 85.69 87 TYR A N 1
ATOM 682 C CA . TYR A 1 87 ? 6.751 -1.737 -9.381 1.00 85.69 87 TYR A CA 1
ATOM 683 C C . TYR A 1 87 ? 7.432 -3.108 -9.489 1.00 85.69 87 TYR A C 1
ATOM 685 O O . TYR A 1 87 ? 8.631 -3.170 -9.746 1.00 85.69 87 TYR A O 1
ATOM 693 N N . ILE A 1 88 ? 6.695 -4.208 -9.317 1.00 84.38 88 ILE A N 1
ATOM 694 C CA . ILE A 1 88 ? 7.248 -5.567 -9.447 1.00 84.38 88 ILE A CA 1
ATOM 695 C C . ILE A 1 88 ? 7.716 -5.826 -10.875 1.00 84.38 88 ILE A C 1
ATOM 697 O O . ILE A 1 88 ? 8.817 -6.344 -11.066 1.00 84.38 88 ILE A O 1
ATOM 701 N N . ASP A 1 89 ? 6.902 -5.458 -11.862 1.00 84.94 89 ASP A N 1
ATOM 702 C CA . ASP A 1 89 ? 7.226 -5.618 -13.276 1.00 84.94 89 ASP A CA 1
ATOM 703 C C . ASP A 1 89 ? 8.490 -4.810 -13.619 1.00 84.94 89 ASP A C 1
ATOM 705 O O . ASP A 1 89 ? 9.412 -5.343 -14.236 1.00 84.94 89 ASP A O 1
ATOM 709 N N . GLU A 1 90 ? 8.615 -3.577 -13.122 1.00 83.75 90 GLU A N 1
ATOM 710 C CA . GLU A 1 90 ? 9.817 -2.755 -13.299 1.00 83.75 90 GLU A CA 1
ATOM 711 C C . GLU A 1 90 ? 11.050 -3.348 -12.594 1.00 83.75 90 GLU A C 1
ATOM 713 O O . GLU A 1 90 ? 12.118 -3.460 -13.197 1.00 83.75 90 GLU A O 1
ATOM 718 N N . GLN A 1 91 ? 10.923 -3.805 -11.342 1.00 80.44 91 GLN A N 1
ATOM 719 C CA . GLN A 1 91 ? 12.024 -4.476 -10.636 1.00 80.44 91 GLN A CA 1
ATOM 720 C C . GLN A 1 91 ? 12.445 -5.778 -11.332 1.00 80.44 91 GLN A C 1
ATOM 722 O O . GLN A 1 91 ? 13.629 -6.122 -11.341 1.00 80.44 91 GLN A O 1
ATOM 727 N N . SER A 1 92 ? 11.496 -6.502 -11.928 1.00 79.75 92 SER A N 1
ATOM 728 C CA . SER A 1 92 ? 11.758 -7.698 -12.728 1.00 79.75 92 SER A CA 1
ATOM 729 C C . SER A 1 92 ? 12.534 -7.350 -14.001 1.00 79.75 92 SER A C 1
ATOM 731 O O . SER A 1 92 ? 13.549 -7.985 -14.283 1.00 79.75 92 SER A O 1
ATOM 733 N N . ARG A 1 93 ? 12.138 -6.292 -14.723 1.00 78.44 93 ARG A N 1
ATOM 734 C CA . ARG A 1 93 ? 12.851 -5.800 -15.916 1.00 78.44 93 ARG A CA 1
ATOM 735 C C . ARG A 1 93 ? 14.285 -5.385 -15.603 1.00 78.44 93 ARG A C 1
ATOM 737 O O . ARG A 1 93 ? 15.209 -5.846 -16.270 1.00 78.44 93 ARG A O 1
ATOM 744 N N . ILE A 1 94 ? 14.483 -4.608 -14.535 1.00 78.06 94 ILE A N 1
ATOM 745 C CA . ILE A 1 94 ? 15.817 -4.202 -14.064 1.00 78.06 94 ILE A CA 1
ATOM 746 C C . ILE A 1 94 ? 16.669 -5.436 -13.732 1.00 78.06 94 ILE A C 1
ATOM 748 O O . ILE A 1 94 ? 17.826 -5.521 -14.143 1.00 78.06 94 ILE A O 1
ATOM 752 N N . ARG A 1 95 ? 16.101 -6.422 -13.023 1.00 72.50 95 ARG A N 1
ATOM 753 C CA . ARG A 1 95 ? 16.802 -7.659 -12.636 1.00 72.50 95 ARG A CA 1
ATOM 754 C C . ARG A 1 95 ? 17.166 -8.535 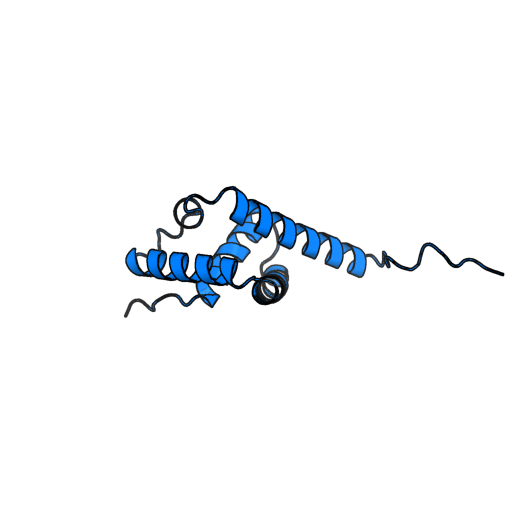-13.835 1.00 72.50 95 ARG A C 1
ATOM 756 O O . ARG A 1 95 ? 18.225 -9.155 -13.830 1.00 72.50 95 ARG A O 1
ATOM 763 N N . ASN A 1 96 ? 16.306 -8.574 -14.847 1.00 73.25 96 ASN A N 1
ATOM 764 C CA . ASN A 1 96 ? 16.521 -9.332 -16.078 1.00 73.25 96 ASN A CA 1
ATOM 765 C C . ASN A 1 96 ? 17.394 -8.584 -17.102 1.00 73.25 96 ASN A C 1
ATOM 767 O O . ASN A 1 96 ? 17.659 -9.121 -18.174 1.00 73.25 96 ASN A O 1
ATOM 771 N N . GLY A 1 97 ? 17.869 -7.374 -16.780 1.00 60.28 97 GLY A N 1
ATOM 772 C CA . GLY A 1 97 ? 18.709 -6.576 -17.674 1.00 60.28 97 GLY A CA 1
ATOM 773 C C . GLY A 1 97 ? 17.963 -6.022 -18.891 1.00 60.28 97 GLY A C 1
ATOM 774 O O . GLY A 1 97 ? 18.606 -5.610 -19.855 1.00 60.28 97 GLY A O 1
ATOM 775 N N . GLU A 1 98 ? 16.627 -5.990 -18.860 1.00 57.12 98 GLU A N 1
ATOM 776 C CA . GLU A 1 98 ? 15.823 -5.274 -19.850 1.00 57.12 98 GLU A CA 1
ATOM 777 C C . GLU A 1 98 ? 15.866 -3.779 -19.535 1.00 57.12 98 GLU A C 1
ATOM 779 O O . GLU A 1 98 ? 14.936 -3.192 -18.984 1.00 57.12 98 GLU A O 1
ATOM 784 N N . ASP A 1 99 ? 16.996 -3.169 -19.871 1.00 47.97 99 ASP A N 1
ATOM 785 C CA . ASP A 1 99 ? 17.181 -1.728 -19.846 1.00 47.97 99 ASP A CA 1
ATOM 786 C C . ASP A 1 99 ? 16.142 -1.067 -20.784 1.00 47.97 99 ASP A C 1
ATOM 788 O O . ASP A 1 99 ? 16.160 -1.330 -21.995 1.00 47.97 99 ASP A O 1
ATOM 792 N N . PRO A 1 100 ? 15.231 -0.205 -20.283 1.00 52.56 100 PRO A N 1
ATOM 793 C CA . PRO A 1 100 ? 14.274 0.517 -21.121 1.00 52.56 100 PRO A CA 1
ATOM 794 C C . PRO A 1 100 ? 14.933 1.449 -22.155 1.00 52.56 100 PRO A C 1
ATOM 796 O O . PRO A 1 100 ? 14.226 1.982 -23.008 1.00 52.56 100 PRO A O 1
ATOM 799 N N . MET A 1 101 ? 16.254 1.668 -22.093 1.00 49.97 101 MET A N 1
ATOM 800 C CA . MET A 1 101 ? 16.991 2.584 -22.968 1.00 49.97 101 MET A CA 1
ATOM 801 C C . MET A 1 101 ? 18.026 1.933 -23.900 1.00 49.97 101 MET A C 1
ATOM 803 O O . MET A 1 101 ? 18.728 2.659 -24.601 1.00 49.97 101 MET A O 1
ATOM 807 N N . THR A 1 102 ? 18.118 0.603 -24.014 1.00 48.69 102 THR A N 1
ATOM 808 C CA . THR A 1 102 ? 19.082 -0.017 -24.962 1.00 48.69 102 THR A CA 1
ATOM 809 C C . THR A 1 102 ? 18.511 -0.374 -26.336 1.00 48.69 102 THR A C 1
ATOM 811 O O . THR A 1 102 ? 19.259 -0.777 -27.227 1.00 48.69 102 THR A O 1
ATOM 814 N N . SER A 1 103 ? 17.220 -0.138 -26.586 1.00 46.44 103 SER A N 1
ATOM 815 C CA . SER A 1 103 ? 16.650 -0.227 -27.939 1.00 46.44 103 SER A CA 1
ATOM 816 C C . SER A 1 103 ? 16.732 1.114 -28.662 1.00 46.44 103 SER A C 1
ATOM 818 O O . SER A 1 103 ? 15.727 1.793 -28.846 1.00 46.44 103 SER A O 1
ATOM 820 N N . GLY A 1 104 ? 17.931 1.506 -29.091 1.00 46.81 104 GLY A N 1
ATOM 821 C CA . GLY A 1 104 ? 18.043 2.590 -30.065 1.00 46.81 104 GLY A CA 1
ATOM 822 C C . GLY A 1 104 ? 19.321 3.397 -30.009 1.00 46.81 104 GLY A C 1
ATOM 823 O O . GLY A 1 104 ? 19.249 4.604 -29.828 1.00 46.81 104 GLY A O 1
ATOM 824 N N . SER A 1 105 ? 20.473 2.760 -30.204 1.00 41.28 105 SER A N 1
ATOM 825 C CA . SER A 1 105 ? 21.637 3.384 -30.855 1.00 41.28 105 SER A CA 1
ATOM 826 C C . SER A 1 105 ? 22.625 2.293 -31.269 1.00 41.28 105 SER A C 1
ATOM 828 O O . SER A 1 105 ? 23.715 2.162 -30.721 1.00 41.28 105 SER A O 1
ATOM 830 N N . SER A 1 106 ? 22.229 1.468 -32.241 1.00 52.34 106 SER A N 1
ATOM 831 C CA . SER A 1 106 ? 23.204 0.794 -33.097 1.00 52.34 106 SER A CA 1
ATOM 832 C C . SER A 1 106 ? 23.630 1.777 -34.184 1.00 52.34 106 SER A C 1
ATOM 834 O O . SER A 1 106 ? 22.827 2.018 -35.076 1.00 52.34 106 SER A O 1
ATOM 836 N N . PHE A 1 107 ? 24.872 2.270 -34.076 1.00 38.88 107 PHE A N 1
ATOM 837 C CA . PHE A 1 107 ? 25.794 2.702 -35.149 1.00 38.88 107 PHE A CA 1
ATOM 838 C C . PHE A 1 107 ? 25.322 3.803 -36.138 1.00 38.88 107 PHE A C 1
ATOM 840 O O . PHE A 1 107 ? 24.137 3.926 -36.437 1.00 38.88 107 PHE A O 1
ATOM 847 N N . PRO A 1 108 ? 26.233 4.656 -36.649 1.00 48.28 108 PRO A N 1
ATOM 848 C CA . PRO A 1 108 ? 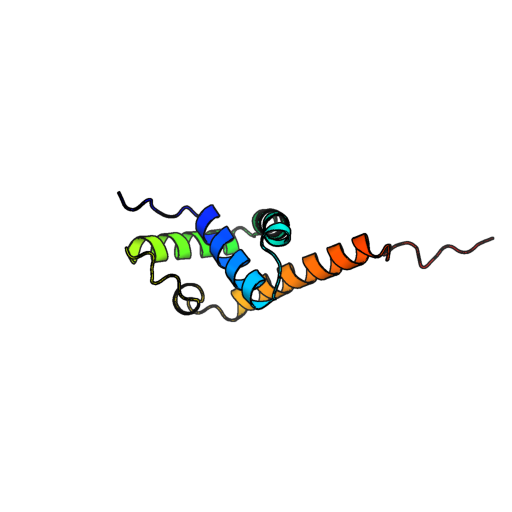27.569 4.329 -37.168 1.00 48.28 108 PRO A CA 1
ATOM 849 C C . PRO A 1 108 ? 28.758 4.799 -36.324 1.00 48.28 108 PRO A C 1
ATOM 851 O O . PRO A 1 108 ? 28.590 5.714 -35.490 1.00 48.28 108 PRO A O 1
#